Protein AF-A0A6L3WEA9-F1 (afdb_monomer)

Mean predicted aligned error: 10.36 Å

Radius of gyration: 21.82 Å; Cα contacts (8 Å, |Δi|>4): 171; chains: 1; bounding box: 30×74×46 Å

Nearest PDB structures (foldseek):
  3q63-assembly2_D  TM=7.725E-01  e=4.321E-03  Mesorhizobium japonicum MAFF 303099
  2leq-assembly1_A  TM=6.780E-01  e=4.188E-01  Cytophaga hutchinsonii ATCC 33406
  6on5-assembly1_A  TM=3.896E-01  e=8.191E-01  Homo sapiens
  6wp1-assembly2_D  TM=3.833E-01  e=8.191E-01  Homo sapiens
  5yqj-assembly3_C  TM=3.855E-01  e=1.045E+00  Saccharomyces cerevisiae S288C

Foldseek 3Di:
DDDDDDDDDDPDDPPDDDDDPDPPPDDADAQDWDFDQDPVQGTKIKHWHDDDPPFKTKMWIQSLDHPDYDDFQRTWMKMWGWDDDPPDIDIDIDIDCLVSHPDDPVSSVVVVVD

Organism: NCBI:txid1803903

Secondary structure 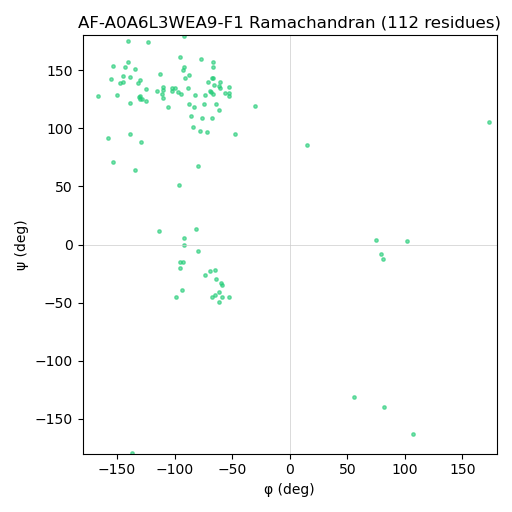(DSSP, 8-state):
----------------S--PPP---PPP-TT-EEEEEETTTEEEEEEEEEEETTTEEEEEE-TTSTTPPP-TTS-EEEEEEEEEETTEEEEEEEEE-GGG-SS-HHHHHHHHH-

Structure (mmCIF, N/CA/C/O backbone):
data_AF-A0A6L3WEA9-F1
#
_entry.id   AF-A0A6L3WEA9-F1
#
loop_
_atom_site.group_PDB
_atom_site.id
_atom_site.type_symbol
_atom_site.label_atom_id
_atom_site.label_alt_id
_atom_site.label_comp_id
_atom_site.label_asym_id
_atom_site.label_entity_id
_atom_site.label_seq_id
_atom_site.pdbx_PDB_ins_code
_atom_site.Cartn_x
_atom_site.Cartn_y
_atom_site.Cartn_z
_atom_site.occupancy
_atom_site.B_iso_or_equiv
_atom_site.auth_seq_id
_atom_site.auth_comp_id
_atom_site.auth_asym_id
_atom_site.auth_atom_id
_atom_site.pdbx_PDB_model_num
ATOM 1 N N . MET A 1 1 ? 15.779 61.333 18.497 1.00 42.50 1 MET A N 1
ATOM 2 C CA . MET A 1 1 ? 14.520 61.265 17.726 1.00 42.50 1 MET A CA 1
ATOM 3 C C . MET A 1 1 ? 14.366 59.845 17.194 1.00 42.50 1 MET A C 1
ATOM 5 O O . MET A 1 1 ? 15.102 59.452 16.306 1.00 42.50 1 MET A O 1
ATOM 9 N N . SER A 1 2 ? 13.502 59.052 17.822 1.00 41.09 2 SER A N 1
ATOM 10 C CA . SER A 1 2 ? 12.885 57.846 17.233 1.00 41.09 2 SER A CA 1
ATOM 11 C C . SER A 1 2 ? 11.545 58.265 16.588 1.00 41.09 2 SER A C 1
ATOM 13 O O . SER A 1 2 ? 11.119 59.391 16.856 1.00 41.09 2 SER A O 1
ATOM 15 N N . PRO A 1 3 ? 10.757 57.376 15.953 1.00 54.09 3 PRO A N 1
ATOM 16 C CA . PRO A 1 3 ? 11.069 56.311 14.983 1.00 54.09 3 PRO A CA 1
ATOM 17 C C . PRO A 1 3 ? 10.037 56.297 13.815 1.00 54.09 3 PRO A C 1
ATOM 19 O O . PRO A 1 3 ? 9.075 57.060 13.821 1.00 54.09 3 PRO A O 1
ATOM 22 N N . SER A 1 4 ? 10.155 55.381 12.845 1.00 42.50 4 SER A N 1
ATOM 23 C CA . SER A 1 4 ? 8.954 54.842 12.182 1.00 42.50 4 SER A CA 1
ATOM 24 C C . SER A 1 4 ? 9.154 53.406 11.702 1.00 42.50 4 SER A C 1
ATOM 26 O O . SER A 1 4 ? 10.133 53.064 11.043 1.00 42.50 4 SER A O 1
ATOM 28 N N . THR A 1 5 ? 8.189 52.595 12.110 1.00 43.91 5 THR A N 1
ATOM 29 C CA . THR A 1 5 ? 8.079 51.139 12.110 1.00 43.91 5 THR A CA 1
ATOM 30 C C . THR A 1 5 ? 7.418 50.634 10.826 1.00 43.91 5 THR A C 1
ATOM 32 O O . THR A 1 5 ? 6.529 51.296 10.288 1.00 43.91 5 THR A O 1
ATOM 35 N N . ARG A 1 6 ? 7.733 49.401 10.409 1.00 42.16 6 ARG A N 1
ATOM 36 C CA . ARG A 1 6 ? 6.710 48.462 9.914 1.00 42.16 6 ARG A CA 1
ATOM 37 C C . ARG A 1 6 ? 7.198 47.013 10.020 1.00 42.16 6 ARG A C 1
ATOM 39 O O . ARG A 1 6 ? 7.824 46.484 9.109 1.00 42.16 6 ARG A O 1
ATOM 46 N N . ASP A 1 7 ? 6.874 46.408 11.160 1.00 37.34 7 ASP A N 1
ATOM 47 C CA . ASP A 1 7 ? 6.784 44.963 11.354 1.00 37.34 7 ASP A CA 1
ATOM 48 C C . ASP A 1 7 ? 5.520 44.439 10.658 1.00 37.34 7 ASP A C 1
ATOM 50 O O . ASP A 1 7 ? 4.419 44.959 10.862 1.00 37.34 7 ASP A O 1
ATOM 54 N N . GLY A 1 8 ? 5.684 43.412 9.826 1.00 35.00 8 GLY A N 1
ATOM 55 C CA . GLY A 1 8 ? 4.599 42.562 9.337 1.00 35.00 8 GLY A CA 1
ATOM 56 C C . GLY A 1 8 ? 4.441 41.335 10.246 1.00 35.00 8 GLY A C 1
ATOM 57 O O . GLY A 1 8 ? 5.422 40.888 10.838 1.00 35.00 8 GLY A O 1
ATOM 58 N N . PRO A 1 9 ? 3.229 40.771 10.389 1.00 37.91 9 PRO A N 1
ATOM 59 C CA . PRO A 1 9 ? 2.925 39.842 11.469 1.00 37.91 9 PRO A CA 1
ATOM 60 C C . PRO A 1 9 ? 3.516 38.450 11.212 1.00 37.91 9 PRO A C 1
ATOM 62 O O . PRO A 1 9 ? 3.003 37.673 10.405 1.00 37.91 9 PRO A O 1
ATOM 65 N N . THR A 1 10 ? 4.547 38.089 11.972 1.00 39.72 10 THR A N 1
ATOM 66 C CA . THR A 1 10 ? 4.856 36.693 12.281 1.00 39.72 10 THR A CA 1
ATOM 67 C C . THR A 1 10 ? 3.733 36.159 13.172 1.00 39.72 10 THR A C 1
ATOM 69 O O . THR A 1 10 ? 3.567 36.568 14.319 1.00 39.72 10 THR A O 1
ATOM 72 N N . LYS A 1 11 ? 2.888 35.269 12.633 1.00 40.00 11 LYS A N 1
ATOM 73 C CA . LYS A 1 11 ? 1.889 34.570 13.452 1.00 40.00 11 LYS A CA 1
ATOM 74 C C . LYS A 1 11 ? 2.623 33.743 14.506 1.00 40.00 11 LYS A C 1
ATOM 76 O O . LYS A 1 11 ? 3.384 32.835 14.177 1.00 40.00 11 LYS A O 1
ATOM 81 N N . GLY A 1 12 ? 2.402 34.129 15.758 1.00 32.16 12 GLY A N 1
ATOM 82 C CA . GLY A 1 12 ? 3.124 33.656 16.924 1.00 32.16 12 GLY A CA 1
ATOM 83 C C . GLY A 1 12 ? 2.891 32.183 17.237 1.00 32.16 12 GLY A C 1
ATOM 84 O O . GLY A 1 12 ? 1.787 31.654 17.117 1.00 32.16 12 GLY A O 1
ATOM 85 N N . CYS A 1 13 ? 3.960 31.542 17.702 1.00 36.81 13 CYS A N 1
ATOM 86 C CA . CYS A 1 13 ? 3.856 30.454 18.658 1.00 36.81 13 CYS A CA 1
ATOM 87 C C . CYS A 1 13 ? 3.773 31.088 20.050 1.00 36.81 13 CYS A C 1
ATOM 89 O O . CYS A 1 13 ? 4.794 31.502 20.592 1.00 36.81 13 CYS A O 1
ATOM 91 N N . ASP A 1 14 ? 2.574 31.169 20.627 1.00 38.38 14 ASP A N 1
ATOM 92 C CA . ASP A 1 14 ? 2.430 31.480 22.050 1.00 38.38 14 ASP A CA 1
ATOM 93 C C . ASP A 1 14 ? 2.886 30.268 22.871 1.00 38.38 14 ASP A C 1
ATOM 95 O O . ASP A 1 14 ? 2.163 29.290 23.084 1.00 38.38 14 ASP A O 1
ATOM 99 N N . ALA A 1 15 ? 4.139 30.324 23.312 1.00 44.25 15 ALA A N 1
ATOM 100 C CA . ALA A 1 15 ? 4.777 29.338 24.169 1.00 44.25 15 ALA A CA 1
ATOM 101 C C . ALA A 1 15 ? 4.361 29.546 25.636 1.00 44.25 15 ALA A C 1
ATOM 103 O O . ALA A 1 15 ? 5.170 29.932 26.473 1.00 44.25 15 ALA A O 1
ATOM 104 N N . ALA A 1 16 ? 3.090 29.311 25.972 1.00 48.22 16 ALA A N 1
ATOM 105 C CA . ALA A 1 16 ? 2.639 29.381 27.364 1.0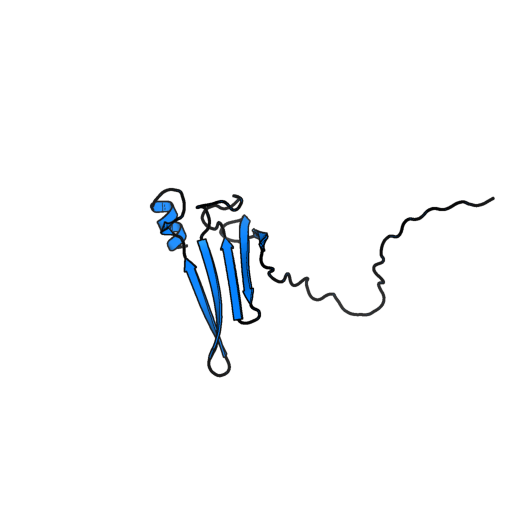0 48.22 16 ALA A CA 1
ATOM 106 C C . ALA A 1 16 ? 1.413 28.497 27.645 1.00 48.22 16 ALA A C 1
ATOM 108 O O . ALA A 1 16 ? 0.311 29.000 27.873 1.00 48.22 16 ALA A O 1
ATOM 109 N N . ARG A 1 17 ? 1.619 27.169 27.638 1.00 44.16 17 ARG A N 1
ATOM 110 C CA . ARG A 1 17 ? 1.013 26.172 28.554 1.00 44.16 17 ARG A CA 1
ATOM 111 C C . ARG A 1 17 ? 1.360 24.742 28.114 1.00 44.16 17 ARG A C 1
ATOM 113 O O . ARG A 1 17 ? 0.845 24.228 27.130 1.00 44.16 17 ARG A O 1
ATOM 120 N N . SER A 1 18 ? 2.271 24.133 28.870 1.00 52.12 18 SER A N 1
ATOM 121 C CA . SER A 1 18 ? 2.349 22.703 29.212 1.00 52.12 18 SER A CA 1
ATOM 122 C C . SER A 1 18 ? 1.500 21.720 28.385 1.00 52.12 18 SER A C 1
ATOM 124 O O . SER A 1 18 ? 0.431 21.277 28.805 1.00 52.12 18 SER A O 1
ATOM 126 N N . ARG A 1 19 ? 2.060 21.289 27.253 1.00 52.59 19 ARG A N 1
ATOM 127 C CA . ARG A 1 19 ? 1.989 19.918 26.723 1.00 52.59 19 ARG A CA 1
ATOM 128 C C . ARG A 1 19 ? 3.035 19.798 25.618 1.00 52.59 19 ARG A C 1
ATOM 130 O O . ARG A 1 19 ? 3.069 20.616 24.707 1.00 52.59 19 ARG A O 1
ATOM 137 N N . 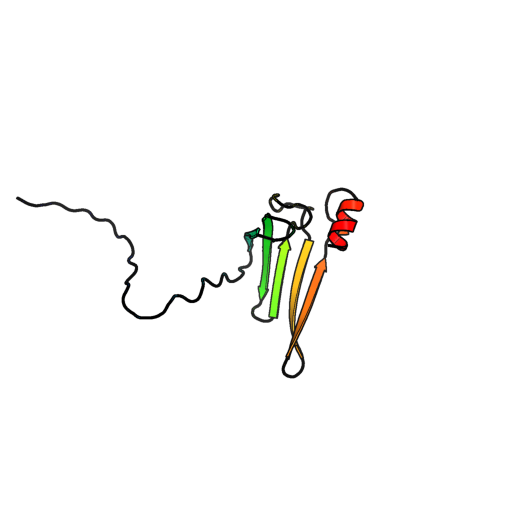CYS A 1 20 ? 3.894 18.786 25.701 1.00 38.41 20 CYS A N 1
ATOM 138 C CA . CYS A 1 20 ? 4.661 18.349 24.537 1.00 38.41 20 CYS A CA 1
ATOM 139 C C . CYS A 1 20 ? 3.647 18.089 23.404 1.00 38.41 20 CYS A C 1
ATOM 141 O O . CYS A 1 20 ? 2.657 17.395 23.674 1.00 38.41 20 CYS A O 1
ATOM 143 N N . PRO A 1 21 ? 3.799 18.653 22.189 1.00 56.06 21 PRO A N 1
ATOM 144 C CA . PRO A 1 21 ? 2.906 18.296 21.097 1.00 56.06 21 PRO A CA 1
ATOM 145 C C . PRO A 1 21 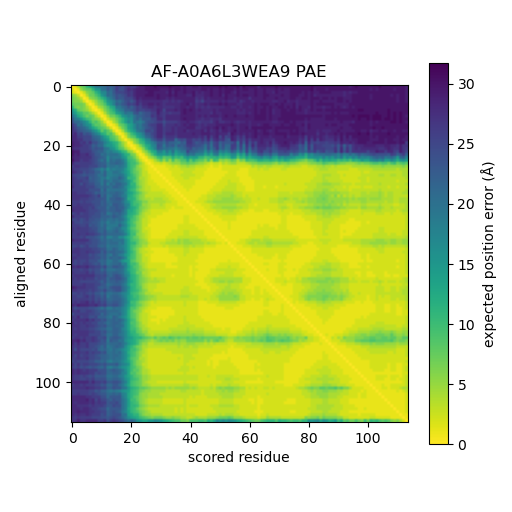? 2.984 16.772 20.930 1.00 56.06 21 PRO A C 1
ATOM 147 O O . PRO A 1 21 ? 4.094 16.229 20.912 1.00 56.06 21 PRO A O 1
ATOM 150 N N . PRO A 1 22 ? 1.847 16.049 20.863 1.00 56.19 22 PRO A N 1
ATOM 151 C CA . PRO A 1 22 ? 1.897 14.633 20.536 1.00 56.19 22 PRO A CA 1
ATOM 152 C C . PRO A 1 22 ? 2.699 14.526 19.243 1.00 56.19 22 PRO A C 1
ATOM 154 O O . PRO A 1 22 ? 2.445 15.311 18.325 1.00 56.19 22 PRO A O 1
ATOM 157 N N . ARG A 1 23 ? 3.704 13.631 19.211 1.00 56.00 23 ARG A N 1
ATOM 158 C CA . ARG A 1 23 ? 4.526 13.333 18.021 1.00 56.00 23 ARG A CA 1
ATOM 159 C C . ARG A 1 23 ? 3.658 13.549 16.792 1.00 56.00 23 ARG A C 1
ATOM 161 O O . ARG A 1 23 ? 2.609 12.909 16.760 1.00 56.00 23 ARG A O 1
ATOM 168 N N . CYS A 1 24 ? 4.022 14.467 15.886 1.00 52.41 24 CYS A N 1
ATOM 169 C CA . CYS A 1 24 ? 3.185 14.847 14.744 1.00 52.41 24 CYS A CA 1
ATOM 170 C C . CYS A 1 24 ? 2.669 13.586 14.048 1.00 52.41 24 CYS A C 1
ATOM 172 O O . CYS A 1 24 ? 3.364 12.970 13.242 1.00 52.41 24 CYS A O 1
ATOM 174 N N . ARG A 1 25 ? 1.460 13.163 14.421 1.00 65.56 25 ARG A N 1
ATOM 175 C CA . ARG A 1 25 ? 0.837 11.958 13.907 1.00 65.56 25 ARG A CA 1
ATOM 176 C C . ARG A 1 25 ? 0.336 12.365 12.543 1.00 65.56 25 ARG A C 1
ATOM 178 O O . ARG A 1 25 ? -0.706 13.009 12.444 1.00 65.56 25 ARG A O 1
ATOM 185 N N . ARG A 1 26 ? 1.107 12.062 11.500 1.00 75.69 26 ARG A N 1
ATOM 186 C CA . ARG A 1 26 ? 0.627 12.260 10.136 1.00 75.69 26 ARG A CA 1
ATOM 187 C C . ARG A 1 26 ? -0.567 11.322 9.943 1.00 75.69 26 ARG A C 1
ATOM 189 O O . ARG A 1 26 ? -0.467 10.120 10.176 1.00 75.69 26 ARG A O 1
ATOM 196 N N . VAL A 1 27 ? -1.714 11.907 9.622 1.00 87.94 27 VAL A N 1
ATOM 197 C CA . VAL A 1 27 ? -2.956 11.191 9.314 1.00 87.94 27 VAL A CA 1
ATOM 198 C C . VAL A 1 27 ? -3.038 11.098 7.800 1.00 87.94 27 VAL A C 1
ATOM 200 O O . VAL A 1 27 ? -2.842 12.113 7.138 1.00 87.94 27 VAL A O 1
ATOM 203 N N . ALA A 1 28 ? -3.316 9.908 7.269 1.00 93.19 28 ALA A N 1
ATOM 204 C CA . ALA A 1 28 ? -3.513 9.720 5.837 1.00 93.19 28 ALA A CA 1
ATOM 205 C C . ALA A 1 28 ? -4.693 10.571 5.341 1.00 93.19 28 ALA A C 1
ATOM 207 O O . ALA A 1 28 ? -5.753 10.590 5.973 1.00 93.19 28 ALA A O 1
ATOM 208 N N . ARG A 1 29 ? -4.514 11.256 4.210 1.00 95.94 29 ARG A N 1
ATOM 209 C CA . ARG A 1 29 ? -5.558 12.035 3.538 1.00 95.94 29 ARG A CA 1
ATOM 210 C C . ARG A 1 29 ? -5.692 11.562 2.103 1.00 95.94 29 ARG A C 1
ATOM 212 O O . ARG A 1 29 ? -4.683 11.396 1.431 1.00 95.94 29 ARG A O 1
ATOM 219 N N . GLU A 1 30 ? -6.919 11.350 1.641 1.00 98.25 30 GLU A N 1
ATOM 220 C CA . GLU A 1 30 ? -7.179 10.965 0.249 1.00 98.25 30 GLU A CA 1
ATOM 221 C C . GLU A 1 30 ? -6.511 11.947 -0.727 1.00 98.25 30 GLU A C 1
ATOM 223 O O . GLU A 1 30 ? -6.550 13.161 -0.522 1.00 98.25 30 GLU A O 1
ATOM 228 N N . GLY A 1 31 ? -5.860 11.413 -1.761 1.00 97.75 31 GLY A N 1
ATOM 229 C CA . GLY A 1 31 ? -5.111 12.174 -2.762 1.00 97.75 31 GLY A CA 1
ATOM 230 C C . GLY A 1 31 ? -3.697 12.591 -2.341 1.00 97.75 31 GLY A C 1
ATOM 231 O O . GLY A 1 31 ? -2.906 12.990 -3.196 1.00 97.75 31 GLY A O 1
ATOM 232 N N . GLU A 1 32 ? -3.334 12.482 -1.061 1.00 97.44 32 GLU A N 1
ATOM 233 C CA . GLU A 1 32 ? -1.998 12.848 -0.588 1.00 97.44 32 GLU A CA 1
ATOM 234 C C . GLU A 1 32 ? -0.941 11.879 -1.125 1.00 97.44 32 GLU A C 1
ATOM 236 O O . GLU A 1 32 ? -1.087 10.659 -1.013 1.00 97.44 32 GLU A O 1
ATOM 241 N N . SER A 1 33 ? 0.137 12.435 -1.681 1.00 96.88 33 SER A N 1
ATOM 242 C CA . SER A 1 33 ? 1.306 11.683 -2.144 1.00 96.88 33 SER A CA 1
ATOM 243 C C . SER A 1 33 ? 2.531 12.003 -1.287 1.00 96.88 33 SER A C 1
ATOM 245 O O . SER A 1 33 ? 2.673 13.124 -0.792 1.00 96.88 33 SER A O 1
ATOM 247 N N . MET A 1 34 ? 3.405 11.019 -1.087 1.00 95.38 34 MET A N 1
ATOM 248 C CA . MET A 1 34 ? 4.643 11.167 -0.322 1.00 95.38 34 MET A CA 1
ATOM 249 C C . MET A 1 34 ? 5.710 10.166 -0.767 1.00 95.38 34 MET A C 1
ATOM 251 O O . MET A 1 34 ? 5.383 9.056 -1.183 1.00 95.38 34 MET A O 1
ATOM 255 N N . MET A 1 35 ? 6.980 10.522 -0.567 1.00 95.88 35 MET A N 1
ATOM 256 C CA . MET A 1 35 ? 8.080 9.557 -0.568 1.00 95.88 35 MET A CA 1
ATOM 257 C C . MET A 1 35 ? 8.218 8.953 0.828 1.00 95.88 35 MET A C 1
ATOM 259 O O . MET A 1 35 ? 8.581 9.635 1.792 1.00 95.88 35 MET A O 1
ATOM 263 N N . ALA A 1 36 ? 7.878 7.673 0.953 1.00 94.31 36 ALA A N 1
ATOM 264 C CA . ALA A 1 36 ? 7.996 6.921 2.190 1.00 94.31 36 ALA A CA 1
ATOM 265 C C . ALA A 1 36 ? 9.387 6.286 2.291 1.00 94.31 36 ALA A C 1
ATOM 267 O O . ALA A 1 36 ? 9.869 5.674 1.342 1.00 94.31 36 ALA A O 1
ATOM 268 N N . LYS A 1 37 ? 10.022 6.385 3.462 1.00 94.75 37 LYS A N 1
ATOM 269 C CA . LYS A 1 37 ? 11.274 5.671 3.740 1.00 94.75 37 LYS A CA 1
ATOM 270 C C . LYS A 1 37 ? 10.961 4.244 4.176 1.00 94.75 37 LYS A C 1
ATOM 272 O O . LYS A 1 37 ? 10.327 4.042 5.211 1.00 94.75 37 LYS A O 1
ATOM 277 N N . ASN A 1 38 ? 11.429 3.272 3.409 1.00 93.56 38 ASN A N 1
ATOM 278 C CA . ASN A 1 38 ? 11.352 1.849 3.695 1.00 93.56 38 ASN A CA 1
ATOM 279 C C . ASN A 1 38 ? 12.767 1.311 4.009 1.00 93.56 38 ASN A C 1
ATOM 281 O O . ASN A 1 38 ? 13.705 1.609 3.273 1.00 93.56 38 ASN A O 1
ATOM 285 N N . PRO A 1 39 ? 12.954 0.526 5.085 1.00 93.56 39 PRO A N 1
ATOM 286 C CA . PRO A 1 39 ? 14.278 0.051 5.497 1.00 93.56 39 PRO A CA 1
ATOM 287 C C . PRO A 1 39 ? 14.911 -0.969 4.540 1.00 93.56 39 PRO A C 1
ATOM 289 O O . PRO A 1 39 ? 16.126 -1.127 4.559 1.00 93.56 39 PRO A O 1
ATOM 292 N N . ILE A 1 40 ? 14.103 -1.666 3.738 1.00 91.88 40 ILE A N 1
ATOM 293 C CA . ILE A 1 40 ? 14.558 -2.691 2.790 1.00 91.88 40 ILE A CA 1
ATOM 294 C C . ILE A 1 40 ? 14.652 -2.093 1.385 1.00 91.88 40 ILE A C 1
ATOM 296 O O . ILE A 1 40 ? 15.641 -2.295 0.690 1.00 91.88 40 ILE A O 1
ATOM 300 N N . LEU A 1 41 ? 13.630 -1.337 0.983 1.00 91.56 41 LEU A N 1
ATOM 301 C CA . LEU A 1 41 ? 13.488 -0.840 -0.387 1.00 91.56 41 LEU A CA 1
ATOM 302 C C . LEU A 1 41 ? 14.094 0.556 -0.600 1.00 91.56 41 LEU A C 1
ATOM 304 O O . LEU A 1 41 ? 14.278 0.964 -1.737 1.00 91.56 41 LEU A O 1
ATOM 308 N N . GLY A 1 42 ? 14.406 1.311 0.456 1.00 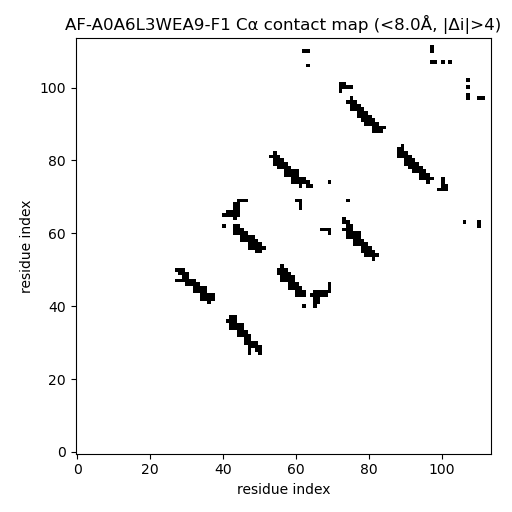94.81 42 GLY A N 1
ATOM 309 C CA . GLY A 1 42 ? 14.792 2.718 0.331 1.00 94.81 42 GLY A CA 1
ATOM 310 C C . GLY A 1 42 ? 13.573 3.636 0.203 1.00 94.81 42 GLY A C 1
ATOM 311 O O . GLY A 1 42 ? 12.585 3.463 0.914 1.00 94.81 42 GLY A O 1
ATOM 312 N N . GLU A 1 43 ? 13.635 4.659 -0.648 1.00 96.38 43 GLU A N 1
ATOM 313 C CA . GLU A 1 43 ? 12.512 5.587 -0.836 1.00 96.38 43 GLU A CA 1
ATOM 314 C C . GLU A 1 43 ? 11.478 5.018 -1.812 1.00 96.38 43 GLU A C 1
ATOM 316 O O . GLU A 1 43 ? 11.814 4.604 -2.917 1.00 96.38 43 GLU A O 1
ATOM 321 N N . VAL A 1 44 ? 10.207 5.003 -1.411 1.00 97.19 44 VAL A N 1
ATOM 322 C CA . VAL A 1 44 ? 9.105 4.446 -2.203 1.00 97.19 44 VAL A CA 1
ATOM 323 C C . VAL A 1 44 ? 7.996 5.483 -2.313 1.00 97.19 44 VAL A C 1
ATOM 325 O O . VAL A 1 44 ? 7.500 5.973 -1.294 1.00 97.19 44 VAL A O 1
ATOM 328 N N . ALA A 1 45 ? 7.585 5.809 -3.537 1.00 98.12 45 ALA A N 1
ATOM 329 C CA . ALA A 1 45 ? 6.465 6.711 -3.761 1.00 98.12 45 ALA A CA 1
ATOM 330 C C . ALA A 1 45 ? 5.144 6.050 -3.344 1.00 98.12 45 ALA A C 1
ATOM 332 O O . ALA A 1 45 ? 4.861 4.904 -3.704 1.00 98.12 45 ALA A O 1
ATOM 333 N N . VAL A 1 46 ? 4.331 6.780 -2.579 1.00 98.06 46 VAL A N 1
ATOM 334 C CA . VAL A 1 46 ? 3.031 6.344 -2.056 1.00 98.06 46 VAL A CA 1
ATOM 335 C C . VAL A 1 46 ? 1.990 7.422 -2.322 1.00 98.06 46 VAL A C 1
ATOM 337 O O . VAL A 1 46 ? 2.255 8.601 -2.102 1.00 98.06 46 VAL A O 1
ATOM 340 N N . ARG A 1 47 ? 0.780 7.021 -2.722 1.00 98.44 47 ARG A N 1
ATOM 341 C CA . ARG A 1 47 ? -0.390 7.900 -2.818 1.00 98.44 47 ARG A CA 1
ATOM 342 C C . ARG A 1 47 ? -1.579 7.269 -2.128 1.00 98.44 47 ARG A C 1
ATOM 344 O O . ARG A 1 47 ? -1.953 6.138 -2.429 1.00 98.44 47 ARG A O 1
ATOM 351 N N . VAL A 1 48 ? -2.195 8.014 -1.224 1.00 98.50 48 VAL A N 1
ATOM 352 C CA . VAL A 1 48 ? -3.410 7.592 -0.533 1.00 98.50 48 VAL A CA 1
ATOM 353 C C . VAL A 1 48 ? -4.588 7.689 -1.499 1.00 98.50 48 VAL A C 1
ATOM 355 O O . VAL A 1 48 ? -4.901 8.759 -2.010 1.00 98.50 48 VAL A O 1
ATOM 358 N N . GLU A 1 49 ? -5.262 6.571 -1.735 1.00 98.50 49 GLU A N 1
ATOM 359 C CA . GLU A 1 49 ? -6.393 6.488 -2.663 1.00 98.50 49 GLU A CA 1
ATOM 360 C C . GLU A 1 49 ? -7.730 6.689 -1.941 1.00 98.50 49 GLU A C 1
ATOM 362 O O . GLU A 1 49 ? -8.628 7.337 -2.467 1.00 98.50 49 GLU A O 1
ATOM 367 N N . LYS A 1 50 ? -7.877 6.140 -0.729 1.00 98.56 50 LYS A N 1
ATOM 368 C CA . LYS A 1 50 ? -9.132 6.185 0.035 1.00 98.56 50 LYS A CA 1
ATOM 369 C C . LYS A 1 50 ? -8.862 6.061 1.533 1.00 98.56 50 LYS A C 1
ATOM 371 O O . LYS A 1 50 ? -7.993 5.285 1.933 1.00 98.56 50 LYS A O 1
ATOM 376 N N . VAL A 1 51 ? -9.619 6.781 2.358 1.00 98.38 51 VAL A N 1
ATOM 377 C CA . VAL A 1 51 ? -9.550 6.735 3.823 1.00 98.38 51 VAL A CA 1
ATOM 378 C C . VAL A 1 51 ? -10.966 6.777 4.399 1.00 98.38 51 VAL A C 1
ATOM 380 O O . VAL A 1 51 ? -11.693 7.744 4.206 1.00 98.38 51 VAL A O 1
ATOM 383 N N . GLU A 1 52 ? -11.339 5.757 5.170 1.00 98.25 52 GLU A N 1
ATOM 384 C CA . GLU A 1 52 ? -12.600 5.714 5.923 1.00 98.25 52 GLU A CA 1
ATOM 385 C C . GLU A 1 52 ? -12.273 5.338 7.374 1.00 98.25 52 GLU A C 1
ATOM 387 O O . GLU A 1 52 ? -12.192 4.157 7.723 1.00 98.25 52 GLU A O 1
ATOM 392 N N . PRO A 1 53 ? -11.976 6.322 8.241 1.00 95.69 53 PRO A N 1
ATOM 393 C CA . PRO A 1 53 ? -11.587 6.030 9.611 1.00 95.69 53 PRO A CA 1
ATOM 394 C C . PRO A 1 53 ? -12.750 5.435 10.429 1.00 95.69 53 PRO A C 1
ATOM 396 O O . PRO A 1 53 ? -13.877 5.909 10.303 1.00 95.69 53 PRO A O 1
ATOM 399 N N . PRO A 1 54 ? -12.486 4.473 11.337 1.00 94.44 54 PRO A N 1
ATOM 400 C CA . PRO A 1 54 ? -11.198 3.824 11.589 1.00 94.44 54 PRO A CA 1
ATOM 401 C C . PRO A 1 54 ? -10.989 2.542 10.759 1.00 94.44 54 PRO A C 1
ATOM 403 O O . PRO A 1 54 ? -10.027 1.824 11.004 1.00 94.44 54 PRO A O 1
ATOM 406 N N . THR A 1 55 ? -11.898 2.204 9.845 1.00 97.88 55 THR A N 1
ATOM 407 C CA . THR A 1 55 ? -12.059 0.844 9.312 1.00 97.88 55 THR A CA 1
ATOM 408 C C . THR A 1 55 ? -11.324 0.572 8.010 1.00 97.88 55 THR A C 1
ATOM 410 O O . THR A 1 55 ? -11.097 -0.596 7.701 1.00 97.88 55 THR A O 1
ATOM 413 N N . TYR A 1 56 ? -10.947 1.592 7.241 1.00 98.50 56 TYR A N 1
ATOM 414 C CA . TYR A 1 56 ? -10.390 1.377 5.910 1.00 98.50 56 TYR A CA 1
ATOM 415 C C . TYR A 1 56 ? -9.353 2.425 5.508 1.00 98.50 56 TYR A C 1
ATOM 417 O O . TYR A 1 56 ? -9.523 3.627 5.716 1.00 98.50 56 TYR A O 1
ATOM 425 N N . VAL A 1 57 ? -8.282 1.957 4.870 1.00 98.56 57 VAL A N 1
ATOM 426 C CA . VAL A 1 57 ? -7.354 2.799 4.113 1.00 98.56 57 VAL A CA 1
ATOM 427 C C . VAL A 1 57 ? -6.847 2.024 2.905 1.00 98.56 57 VAL A C 1
ATOM 429 O O . VAL A 1 57 ? -6.551 0.832 2.999 1.00 98.56 57 VAL A O 1
ATOM 432 N N . ALA A 1 58 ? -6.738 2.704 1.769 1.00 98.75 58 ALA A N 1
ATOM 433 C CA . ALA A 1 58 ? -6.104 2.171 0.577 1.00 98.75 58 ALA A CA 1
ATOM 434 C C . ALA A 1 58 ? -5.079 3.154 0.021 1.00 98.75 58 ALA A C 1
ATOM 436 O O . ALA A 1 58 ? -5.312 4.365 0.018 1.00 98.75 58 ALA A O 1
ATOM 437 N N . TYR A 1 59 ? -3.961 2.633 -0.473 1.00 98.50 59 TYR A N 1
ATOM 438 C CA . TYR A 1 59 ? -2.930 3.429 -1.126 1.00 98.50 59 TYR A CA 1
ATOM 439 C C . TYR A 1 59 ? -2.306 2.673 -2.292 1.00 98.50 59 TYR A C 1
ATOM 441 O O . TYR A 1 59 ? -2.257 1.441 -2.310 1.00 98.50 59 TYR A O 1
ATOM 449 N N . ARG A 1 60 ? -1.807 3.437 -3.260 1.00 98.56 60 ARG A N 1
ATOM 450 C CA . ARG A 1 60 ? -0.869 2.950 -4.265 1.00 98.56 60 ARG A CA 1
ATOM 451 C C . ARG A 1 60 ? 0.552 3.154 -3.788 1.00 98.56 60 ARG A C 1
ATOM 453 O O . ARG A 1 60 ? 0.836 4.170 -3.157 1.00 98.56 60 ARG A O 1
ATOM 460 N N . TRP A 1 61 ? 1.428 2.213 -4.106 1.00 98.12 61 TRP A N 1
ATOM 461 C CA . TRP A 1 61 ? 2.852 2.323 -3.810 1.00 98.12 61 TRP A CA 1
ATOM 462 C C . TRP A 1 61 ? 3.709 1.678 -4.897 1.00 98.12 61 TRP A C 1
ATOM 464 O O . TRP A 1 61 ? 3.306 0.681 -5.494 1.00 98.12 61 TRP A O 1
ATOM 474 N N . ALA A 1 62 ? 4.871 2.266 -5.170 1.00 97.94 62 ALA A N 1
ATOM 475 C CA . ALA A 1 62 ? 5.805 1.806 -6.196 1.00 97.94 62 ALA A CA 1
ATOM 476 C C . ALA A 1 62 ? 6.914 0.911 -5.612 1.00 97.94 62 ALA A C 1
ATOM 478 O O . ALA A 1 62 ? 8.097 1.164 -5.813 1.00 97.94 62 ALA A O 1
ATOM 479 N N . SER A 1 63 ? 6.551 -0.122 -4.843 1.00 96.25 63 SER A N 1
ATOM 480 C CA . SER A 1 63 ? 7.524 -0.971 -4.125 1.00 96.25 63 SER A CA 1
ATOM 481 C C . SER A 1 63 ? 8.524 -1.679 -5.048 1.00 96.25 63 SER A C 1
ATOM 483 O O . SER A 1 63 ? 9.684 -1.838 -4.680 1.00 96.25 63 SER A O 1
ATOM 485 N N . ALA A 1 64 ? 8.096 -2.042 -6.261 1.00 96.69 64 ALA A N 1
ATOM 486 C CA . ALA A 1 64 ? 8.943 -2.651 -7.288 1.00 96.69 64 ALA A CA 1
ATOM 487 C C . ALA A 1 64 ? 9.822 -1.643 -8.060 1.00 96.69 64 ALA A C 1
ATOM 489 O O . ALA A 1 64 ? 10.641 -2.054 -8.877 1.00 96.69 64 ALA A O 1
ATOM 490 N N . PHE A 1 65 ? 9.657 -0.337 -7.813 1.00 97.00 65 PHE A N 1
ATOM 491 C CA . PHE A 1 65 ? 10.391 0.744 -8.480 1.00 97.00 65 PHE A CA 1
ATOM 492 C C . PHE A 1 65 ? 10.896 1.780 -7.459 1.00 97.00 65 PHE A C 1
ATOM 494 O O . PHE A 1 65 ? 10.443 2.929 -7.467 1.00 97.00 65 PHE A O 1
ATOM 501 N N . PRO A 1 66 ? 11.800 1.404 -6.533 1.00 95.19 66 PRO A N 1
ATOM 502 C CA . PRO A 1 66 ? 12.282 2.339 -5.525 1.00 95.19 66 PRO A CA 1
ATOM 503 C C . PRO A 1 66 ? 12.982 3.556 -6.140 1.00 95.19 66 PRO A C 1
ATOM 505 O O . PRO A 1 66 ? 13.738 3.438 -7.101 1.00 95.19 66 PRO A O 1
ATOM 508 N N . GLY A 1 67 ? 12.735 4.732 -5.566 1.00 95.44 67 GLY A N 1
ATOM 509 C CA . GLY A 1 67 ? 13.246 6.017 -6.048 1.00 95.44 67 GLY A CA 1
ATOM 510 C C . GLY A 1 67 ? 12.492 6.612 -7.244 1.00 95.44 67 GLY A C 1
ATOM 511 O O . GLY A 1 67 ? 12.742 7.767 -7.581 1.00 95.44 67 GLY A O 1
ATOM 512 N N . GLU A 1 68 ? 11.561 5.882 -7.867 1.00 96.94 68 GLU A N 1
ATOM 513 C CA . GLU A 1 68 ? 10.697 6.428 -8.919 1.00 96.94 68 GLU A CA 1
ATOM 514 C C . GLU A 1 68 ? 9.429 7.080 -8.344 1.00 96.94 68 GLU A C 1
ATOM 516 O O . GLU A 1 68 ? 8.837 6.604 -7.373 1.00 96.94 68 GLU A O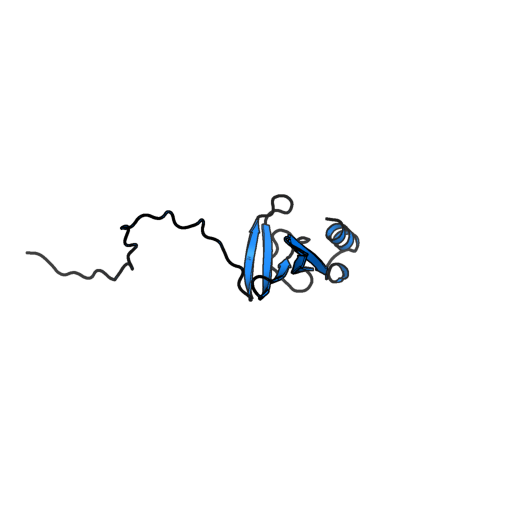 1
ATOM 521 N N . GLU A 1 69 ? 8.968 8.144 -9.004 1.00 96.69 69 GLU A N 1
ATOM 522 C CA . GLU A 1 69 ? 7.648 8.739 -8.773 1.00 96.69 69 GLU A CA 1
ATOM 523 C C . GLU A 1 69 ? 6.515 7.793 -9.200 1.00 96.69 69 GLU A C 1
ATOM 525 O O . GLU A 1 69 ? 6.679 6.922 -10.062 1.00 96.69 69 GLU A O 1
ATOM 530 N N . LEU A 1 70 ? 5.318 7.987 -8.641 1.00 96.56 70 LEU A N 1
ATOM 531 C CA . LEU A 1 70 ? 4.145 7.226 -9.069 1.00 96.56 70 LEU A CA 1
ATOM 532 C C . LEU A 1 70 ? 3.745 7.577 -10.503 1.00 96.56 70 LEU A C 1
ATOM 534 O O . LEU A 1 70 ? 3.494 8.733 -10.842 1.00 96.56 70 LEU A O 1
ATOM 538 N N . ARG A 1 71 ? 3.575 6.542 -11.321 1.00 95.06 71 ARG A N 1
ATOM 539 C CA . ARG A 1 71 ? 3.045 6.619 -12.682 1.00 95.06 71 ARG A CA 1
ATOM 540 C C . ARG A 1 71 ? 2.126 5.436 -12.957 1.00 95.06 71 ARG A C 1
ATOM 542 O O . ARG A 1 71 ? 1.947 4.524 -12.146 1.00 95.06 71 ARG A O 1
ATOM 549 N N . GLU A 1 72 ? 1.505 5.457 -14.123 1.00 92.50 72 GLU A N 1
ATOM 550 C CA . GLU A 1 72 ? 0.752 4.304 -14.588 1.00 92.50 72 GLU A CA 1
ATOM 551 C C . GLU A 1 72 ? 1.679 3.085 -14.746 1.00 92.50 72 GLU A C 1
ATOM 553 O O . GLU A 1 72 ? 2.814 3.192 -15.222 1.00 92.50 72 GLU A O 1
ATOM 558 N N . GLY A 1 73 ? 1.206 1.924 -14.286 1.00 96.50 73 GLY A N 1
ATOM 559 C CA . GLY A 1 73 ? 1.912 0.651 -14.423 1.00 96.50 73 GLY A CA 1
ATOM 560 C C . GLY A 1 73 ? 3.113 0.440 -13.496 1.00 96.50 73 GLY A C 1
ATOM 561 O O . GLY A 1 73 ? 3.765 -0.584 -13.628 1.00 96.50 73 GLY A O 1
ATOM 562 N N . ASN A 1 74 ? 3.435 1.339 -12.559 1.00 97.81 74 ASN A N 1
ATOM 563 C CA . ASN A 1 74 ? 4.549 1.118 -11.617 1.00 97.81 74 ASN A CA 1
ATOM 564 C C . ASN A 1 74 ? 4.121 0.951 -10.156 1.00 97.81 74 ASN A C 1
ATOM 566 O O . ASN A 1 74 ? 4.961 0.990 -9.264 1.00 97.81 74 ASN A O 1
ATOM 570 N N . SER A 1 75 ? 2.825 0.778 -9.897 1.00 98.25 75 SER A N 1
ATOM 571 C CA . SER A 1 75 ? 2.312 0.657 -8.536 1.00 98.25 75 SER A CA 1
ATOM 572 C C . SER A 1 75 ? 1.238 -0.407 -8.393 1.00 98.25 75 SER A C 1
ATOM 574 O O . SER A 1 75 ? 0.368 -0.576 -9.253 1.00 98.25 75 SER A O 1
ATOM 576 N N . THR A 1 76 ? 1.262 -1.078 -7.251 1.00 98.44 76 THR A N 1
ATOM 577 C CA . THR A 1 76 ? 0.183 -1.943 -6.772 1.00 98.44 76 THR A CA 1
ATOM 578 C C . THR A 1 76 ? -0.733 -1.168 -5.826 1.00 98.44 76 THR A C 1
ATOM 580 O O . THR A 1 76 ? -0.388 -0.095 -5.327 1.00 98.44 76 THR A O 1
ATOM 583 N N . LEU A 1 77 ? -1.943 -1.686 -5.613 1.00 98.69 77 LEU A N 1
ATOM 584 C CA . LEU A 1 77 ? -2.936 -1.133 -4.694 1.00 98.69 77 LEU A CA 1
ATOM 585 C C . LEU A 1 77 ? -3.015 -2.005 -3.443 1.00 98.69 77 LEU A C 1
ATOM 587 O O . LEU A 1 77 ? -3.443 -3.159 -3.533 1.00 98.69 77 LEU A O 1
ATOM 591 N N . VAL A 1 78 ? -2.690 -1.418 -2.293 1.00 98.69 78 VAL A N 1
ATOM 592 C CA . VAL A 1 78 ? -2.825 -2.040 -0.973 1.00 98.69 78 VAL A CA 1
ATOM 593 C C . VAL A 1 78 ? -4.094 -1.534 -0.299 1.00 98.69 78 VAL A C 1
ATOM 595 O O . VAL A 1 78 ? -4.371 -0.335 -0.297 1.00 98.69 78 VAL A O 1
ATOM 598 N N . LYS A 1 79 ? -4.870 -2.444 0.289 1.00 98.81 79 LYS A N 1
ATOM 599 C CA . LYS A 1 79 ? -6.091 -2.159 1.048 1.00 98.81 79 LYS A CA 1
ATOM 600 C C . LYS A 1 79 ? -5.988 -2.770 2.436 1.00 98.81 79 LYS A C 1
ATOM 602 O O . LYS A 1 79 ? -5.837 -3.984 2.559 1.00 98.81 79 LYS A O 1
ATOM 607 N N . PHE A 1 80 ? -6.143 -1.940 3.459 1.00 98.81 80 PHE A N 1
ATOM 608 C CA . PHE A 1 80 ? -6.307 -2.355 4.846 1.00 98.81 80 PHE A CA 1
ATOM 609 C C . PHE A 1 80 ? -7.784 -2.251 5.216 1.00 98.81 80 PHE A C 1
ATOM 611 O O . PHE A 1 80 ? -8.425 -1.232 4.963 1.00 98.81 80 PHE A O 1
ATOM 618 N N . THR A 1 81 ? -8.332 -3.297 5.826 1.00 98.75 81 THR A N 1
ATOM 619 C CA . THR A 1 81 ? -9.697 -3.308 6.361 1.00 98.75 81 THR A CA 1
ATOM 620 C C . THR A 1 81 ? -9.675 -3.821 7.792 1.00 98.75 81 THR A C 1
ATOM 622 O O . THR A 1 81 ? -9.164 -4.911 8.047 1.00 98.75 81 THR A O 1
ATOM 625 N N . LEU A 1 82 ? -10.227 -3.044 8.720 1.00 98.75 82 LEU A N 1
ATOM 626 C CA . LEU A 1 82 ? -10.401 -3.422 10.117 1.00 98.75 82 LEU A CA 1
ATOM 627 C C . LEU A 1 82 ? -11.853 -3.823 10.366 1.00 98.75 82 LEU A C 1
ATOM 629 O O . LEU A 1 82 ? -12.783 -3.127 9.966 1.00 98.75 82 LEU A O 1
ATOM 633 N N . SER A 1 83 ? -12.040 -4.934 11.068 1.00 98.25 83 SER A N 1
ATOM 634 C CA . SER A 1 83 ? -13.343 -5.402 11.545 1.00 98.25 83 SER A CA 1
ATOM 635 C C . SER A 1 83 ? -13.232 -5.847 12.999 1.00 98.25 83 SER A C 1
ATOM 637 O O . SER A 1 83 ? -12.157 -6.248 13.450 1.00 98.25 83 SER A O 1
ATOM 639 N N . ALA A 1 84 ? -14.321 -5.746 13.756 1.00 97.75 84 ALA A N 1
ATOM 640 C CA . ALA A 1 84 ? -14.358 -6.282 15.111 1.00 97.75 84 ALA A CA 1
ATOM 641 C C . ALA A 1 84 ? -14.385 -7.819 15.068 1.00 97.75 84 ALA A C 1
ATOM 643 O O . ALA A 1 84 ? -15.087 -8.410 14.251 1.00 97.75 84 ALA A O 1
ATOM 644 N N . GLU A 1 85 ? -13.645 -8.463 15.967 1.00 97.75 85 GLU A N 1
ATOM 645 C CA . GLU A 1 85 ? -13.673 -9.913 16.163 1.00 97.75 85 GLU A CA 1
ATOM 646 C C . GLU A 1 85 ? -13.630 -10.208 17.663 1.00 97.75 85 GLU A C 1
ATOM 648 O O . GLU A 1 85 ? -12.571 -10.194 18.299 1.00 97.75 85 GLU A O 1
ATOM 653 N N . GLY A 1 86 ? -14.811 -10.404 18.254 1.00 95.69 86 GLY A N 1
ATOM 654 C CA . GLY A 1 86 ? -14.964 -10.436 19.708 1.00 95.69 86 GLY A CA 1
ATOM 655 C C . GLY A 1 86 ? -14.430 -9.145 20.341 1.00 95.69 86 GLY A C 1
ATOM 656 O O . GLY A 1 86 ? -14.731 -8.049 19.880 1.00 95.69 86 GLY A O 1
ATOM 657 N N . GLY A 1 87 ? -13.595 -9.272 21.375 1.00 96.62 87 GLY A N 1
ATOM 658 C CA . GLY A 1 87 ? -12.907 -8.138 22.012 1.00 96.62 87 GLY A CA 1
ATOM 659 C C . GLY A 1 87 ? -11.637 -7.659 21.291 1.00 96.62 87 GLY A C 1
ATOM 660 O O . GLY A 1 87 ? -10.837 -6.948 21.896 1.00 96.62 87 GLY A O 1
ATOM 661 N N . LYS A 1 88 ? -11.392 -8.092 20.047 1.00 97.75 88 LYS A N 1
ATOM 662 C CA . LYS A 1 88 ? -10.178 -7.794 19.267 1.00 97.75 88 LYS A CA 1
ATOM 663 C C . LYS A 1 88 ? -10.527 -7.129 17.931 1.00 97.75 88 LYS A C 1
ATOM 665 O O . LYS A 1 88 ? -11.690 -6.989 17.563 1.00 97.75 88 LYS A O 1
ATOM 670 N N . THR A 1 89 ? -9.497 -6.712 17.195 1.00 98.12 89 THR A N 1
ATOM 671 C CA . THR A 1 89 ? -9.614 -6.210 15.817 1.00 98.12 89 THR A CA 1
ATOM 672 C C . THR A 1 89 ? -9.004 -7.216 14.849 1.00 98.12 89 THR A C 1
ATOM 674 O O . THR A 1 89 ? -7.836 -7.577 14.992 1.00 98.12 89 THR A O 1
ATOM 677 N N . ARG A 1 90 ? -9.768 -7.625 13.838 1.00 98.44 90 ARG A N 1
ATOM 678 C CA . ARG A 1 90 ? -9.263 -8.350 12.674 1.00 98.44 90 ARG A CA 1
ATOM 679 C C . ARG A 1 90 ? -8.810 -7.357 11.620 1.00 98.44 90 ARG A C 1
ATOM 681 O O . ARG A 1 90 ? -9.617 -6.578 11.115 1.00 98.44 90 ARG A O 1
ATOM 688 N N . LEU A 1 91 ? -7.535 -7.440 11.258 1.00 98.62 91 LEU A N 1
ATOM 689 C CA . LEU A 1 91 ? -6.980 -6.754 10.102 1.00 98.62 91 LEU A CA 1
ATOM 690 C C . LEU A 1 91 ? -6.983 -7.694 8.890 1.00 98.62 91 LEU A C 1
ATOM 692 O O . LEU A 1 91 ? -6.469 -8.809 8.960 1.00 98.62 91 LEU A O 1
ATOM 696 N N . ARG A 1 92 ? -7.521 -7.219 7.766 1.00 98.62 92 ARG A N 1
ATOM 697 C CA . ARG A 1 92 ? -7.341 -7.814 6.441 1.00 98.62 92 ARG A CA 1
ATOM 698 C C . ARG A 1 92 ? -6.492 -6.883 5.586 1.00 98.62 92 ARG A C 1
ATOM 700 O O . ARG A 1 92 ? -6.816 -5.703 5.470 1.00 98.62 92 ARG A O 1
ATOM 707 N N . VAL A 1 93 ? -5.456 -7.436 4.964 1.00 98.62 93 VAL A N 1
ATOM 708 C CA . VAL A 1 93 ? -4.622 -6.741 3.979 1.00 98.62 93 VAL A CA 1
ATOM 709 C C . VAL A 1 93 ? -4.793 -7.434 2.635 1.00 98.62 93 VAL A C 1
ATOM 711 O O . VAL A 1 93 ? -4.759 -8.661 2.562 1.00 98.62 93 VAL A O 1
ATOM 714 N N . VAL A 1 94 ? -5.019 -6.656 1.580 1.00 98.50 94 VAL A N 1
ATOM 715 C CA . VAL A 1 94 ? -4.973 -7.140 0.197 1.00 98.50 94 VAL A CA 1
ATOM 716 C C . VAL A 1 94 ? -4.094 -6.221 -0.606 1.00 98.50 94 VAL A C 1
ATOM 718 O O . VAL A 1 94 ? -4.351 -5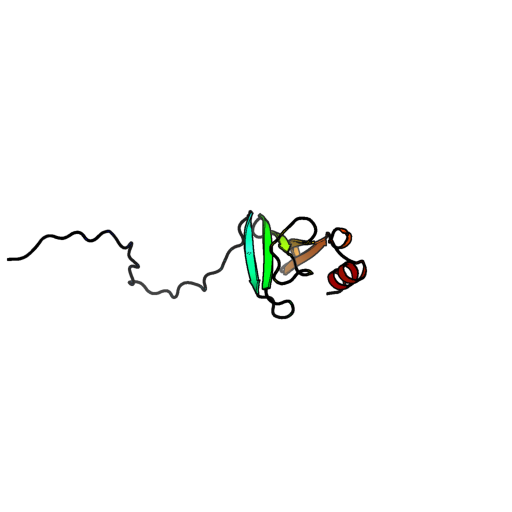.021 -0.653 1.00 98.50 94 VAL A O 1
ATOM 721 N N . GLU A 1 95 ? -3.133 -6.808 -1.298 1.00 98.31 95 GLU A N 1
ATOM 722 C CA . GLU A 1 95 ? -2.386 -6.136 -2.341 1.00 98.31 95 GLU A CA 1
ATOM 723 C C . GLU A 1 95 ? -2.768 -6.711 -3.702 1.00 98.31 95 GLU A C 1
ATOM 725 O O . GLU A 1 95 ? -2.945 -7.917 -3.868 1.00 98.31 95 GLU A O 1
ATOM 730 N N . SER A 1 96 ? -2.975 -5.827 -4.670 1.00 98.31 96 SER A N 1
ATOM 731 C CA . SER A 1 96 ? -3.449 -6.179 -6.006 1.00 98.31 96 SER A CA 1
ATOM 732 C C . SER A 1 96 ? -2.731 -5.357 -7.069 1.00 98.31 96 SER A C 1
ATOM 734 O O . SER A 1 96 ? -2.243 -4.263 -6.791 1.00 98.31 96 SER A O 1
ATOM 736 N N . GLY A 1 97 ? -2.700 -5.862 -8.302 1.00 97.81 97 GLY A N 1
ATOM 737 C CA . GLY A 1 97 ? -2.100 -5.159 -9.441 1.00 97.81 97 GLY A CA 1
ATOM 738 C C . GLY A 1 97 ? -0.709 -5.644 -9.853 1.00 97.81 97 GLY A C 1
ATOM 739 O O . GLY A 1 97 ? -0.169 -5.101 -10.805 1.00 97.81 97 GLY A O 1
ATOM 740 N N . PHE A 1 98 ? -0.158 -6.688 -9.224 1.00 97.94 98 PHE A N 1
ATOM 741 C CA . PHE A 1 98 ? 1.159 -7.245 -9.578 1.00 97.94 98 PHE A CA 1
ATOM 742 C C . PHE A 1 98 ? 1.299 -7.597 -11.066 1.00 97.94 98 PHE A C 1
ATOM 744 O O . PHE A 1 98 ? 2.273 -7.220 -11.709 1.00 97.94 98 PHE A O 1
ATOM 751 N N . ALA A 1 99 ? 0.290 -8.255 -11.648 1.00 97.19 99 ALA A N 1
ATOM 752 C CA . ALA A 1 99 ? 0.298 -8.624 -13.066 1.00 97.19 99 ALA A CA 1
ATOM 753 C C . ALA A 1 99 ? 0.283 -7.410 -14.018 1.00 97.19 99 ALA A C 1
ATOM 755 O O . ALA A 1 99 ? 0.688 -7.528 -15.169 1.00 97.19 99 ALA A O 1
ATOM 756 N N . ALA A 1 100 ? -0.175 -6.248 -13.543 1.00 96.88 100 ALA A N 1
ATOM 757 C CA . ALA A 1 100 ? -0.257 -5.017 -14.323 1.00 96.88 100 ALA A CA 1
ATOM 758 C C . ALA A 1 100 ? 1.000 -4.139 -14.200 1.00 96.88 100 ALA A C 1
ATOM 760 O O . ALA A 1 100 ? 1.050 -3.067 -14.803 1.00 96.88 100 ALA A O 1
ATOM 761 N N . LEU A 1 101 ? 2.007 -4.563 -13.424 1.00 98.06 101 LEU A N 1
ATOM 762 C CA . LEU A 1 101 ? 3.269 -3.836 -13.348 1.00 98.06 101 LEU A CA 1
ATOM 763 C C . LEU A 1 101 ? 3.991 -3.893 -14.702 1.00 98.06 101 LEU A C 1
ATOM 765 O O . LEU A 1 101 ? 4.043 -4.934 -15.363 1.00 98.06 101 LEU A O 1
ATOM 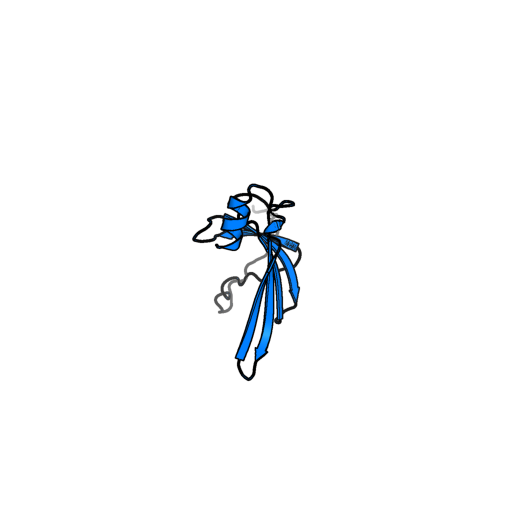769 N N . ALA A 1 102 ? 4.551 -2.767 -15.123 1.00 97.06 102 ALA A N 1
ATOM 770 C CA . ALA A 1 102 ? 5.427 -2.676 -16.279 1.00 97.06 102 ALA A CA 1
ATOM 771 C C . ALA A 1 102 ? 6.734 -3.440 -16.007 1.00 97.06 102 ALA A C 1
ATOM 773 O O . ALA A 1 102 ? 7.158 -3.561 -14.865 1.00 97.06 102 ALA A O 1
ATOM 774 N N . GLY A 1 103 ? 7.394 -3.945 -17.046 1.00 95.31 103 GLY A N 1
ATOM 775 C CA . GLY A 1 103 ? 8.658 -4.675 -16.902 1.00 95.31 103 GLY A CA 1
ATOM 776 C C . GLY A 1 103 ? 8.532 -6.180 -17.127 1.00 95.31 103 GLY A C 1
ATOM 777 O O . GLY A 1 103 ? 7.581 -6.648 -17.762 1.00 95.31 103 GLY A O 1
ATOM 778 N N . SER A 1 104 ? 9.546 -6.915 -16.668 1.00 97.69 104 SER A N 1
ATOM 779 C CA . SER A 1 104 ? 9.690 -8.353 -16.893 1.00 97.69 104 SER A CA 1
ATOM 780 C C . SER A 1 104 ? 8.779 -9.181 -15.984 1.00 97.69 104 SER A C 1
ATOM 782 O O . SER A 1 104 ? 8.346 -8.733 -14.922 1.00 97.69 104 SER A O 1
ATOM 784 N N . ASP A 1 105 ? 8.522 -10.427 -16.382 1.00 97.81 105 ASP A N 1
ATOM 785 C CA . ASP A 1 105 ? 7.814 -11.389 -15.530 1.00 97.81 105 ASP A CA 1
ATOM 786 C C . ASP A 1 105 ? 8.599 -11.726 -14.260 1.00 97.81 105 ASP A C 1
ATOM 788 O O . ASP A 1 105 ? 7.999 -11.982 -13.219 1.00 97.81 105 ASP A O 1
ATOM 792 N N . GLU A 1 106 ? 9.930 -11.663 -14.323 1.00 97.25 106 GLU A N 1
ATOM 793 C CA . GLU A 1 106 ? 10.797 -11.789 -13.152 1.00 97.25 106 GLU A CA 1
ATOM 794 C C . GLU A 1 106 ? 10.517 -10.673 -12.142 1.00 97.25 106 GLU A C 1
ATOM 796 O O . GLU A 1 106 ? 10.209 -10.974 -10.993 1.00 97.25 106 GLU A O 1
ATOM 801 N N . LEU A 1 107 ? 10.473 -9.410 -12.590 1.00 96.38 107 LEU A N 1
ATOM 802 C CA . LEU A 1 107 ? 10.140 -8.268 -11.734 1.00 96.38 107 LEU A CA 1
ATOM 803 C C . LEU A 1 107 ? 8.751 -8.419 -11.106 1.00 96.38 107 LEU A C 1
ATOM 805 O O . LEU A 1 107 ? 8.587 -8.208 -9.905 1.00 96.38 107 LEU A O 1
ATOM 809 N N . ARG A 1 108 ? 7.741 -8.816 -11.894 1.00 97.75 108 ARG A N 1
ATOM 810 C CA . ARG A 1 108 ? 6.387 -9.081 -11.367 1.00 97.75 108 ARG A CA 1
ATOM 811 C C . ARG A 1 108 ? 6.392 -10.211 -10.340 1.00 97.75 108 ARG A C 1
ATOM 813 O O . ARG A 1 108 ? 5.689 -10.129 -9.335 1.00 97.75 108 ARG A O 1
ATOM 820 N N . GLY A 1 109 ? 7.162 -11.263 -10.605 1.00 97.31 109 GLY A N 1
ATOM 821 C CA . GLY A 1 109 ? 7.315 -12.410 -9.722 1.00 97.31 109 GLY A CA 1
ATOM 822 C C . GLY A 1 109 ? 7.985 -12.043 -8.403 1.00 97.31 109 GLY A C 1
ATOM 823 O O . GLY A 1 109 ? 7.519 -12.479 -7.354 1.00 97.31 109 GLY A O 1
ATOM 824 N N . ASP A 1 110 ? 9.037 -11.230 -8.444 1.00 95.31 110 ASP A N 1
ATOM 825 C CA . ASP A 1 110 ? 9.737 -10.753 -7.253 1.00 95.31 110 ASP A CA 1
ATOM 826 C C . ASP A 1 110 ? 8.857 -9.817 -6.433 1.00 95.31 110 ASP A C 1
ATOM 828 O O . ASP A 1 110 ? 8.714 -10.027 -5.232 1.00 95.31 110 ASP A O 1
ATOM 832 N N . ALA A 1 111 ? 8.170 -8.871 -7.080 1.00 94.62 111 ALA A N 1
ATOM 833 C CA . ALA A 1 111 ? 7.213 -7.990 -6.414 1.00 94.62 111 ALA A CA 1
ATOM 834 C C . ALA A 1 111 ? 6.080 -8.767 -5.722 1.00 94.62 111 ALA A C 1
ATOM 836 O O . ALA A 1 111 ? 5.607 -8.366 -4.668 1.00 94.62 111 ALA A O 1
ATOM 837 N N . PHE A 1 112 ? 5.636 -9.889 -6.294 1.00 96.00 112 PHE A N 1
ATOM 838 C CA . PHE A 1 112 ? 4.614 -10.735 -5.674 1.00 96.00 112 PHE A CA 1
ATOM 839 C C . PHE A 1 112 ? 5.135 -11.544 -4.473 1.00 96.00 112 PHE A C 1
ATOM 841 O O . PHE A 1 112 ? 4.348 -11.931 -3.610 1.00 96.00 112 PHE A O 1
ATOM 848 N N . ARG A 1 113 ? 6.440 -11.840 -4.427 1.00 92.69 113 ARG A N 1
ATOM 849 C CA . ARG A 1 113 ? 7.076 -12.650 -3.373 1.00 92.69 113 ARG A CA 1
ATOM 850 C C . ARG A 1 113 ? 7.705 -11.828 -2.244 1.00 92.69 113 ARG A C 1
ATOM 852 O O . ARG A 1 113 ? 8.062 -12.430 -1.232 1.00 92.69 113 ARG A O 1
ATOM 859 N N . SER A 1 114 ? 7.897 -10.524 -2.450 1.00 75.50 114 SER A N 1
ATOM 860 C CA . SER A 1 114 ? 8.589 -9.605 -1.533 1.00 75.50 114 SER A CA 1
ATOM 861 C C . SER A 1 114 ? 7.881 -9.398 -0.201 1.00 75.50 114 SER A C 1
ATOM 863 O O . SER A 1 114 ? 6.631 -9.335 -0.214 1.00 75.50 114 SER A O 1
#

pLDDT: mean 85.15, std 21.78, range [32.16, 98.81]

InterPro domains:
  IPR013538 Activator of Hsp90 ATPase homologue 1/2-like, C-terminal [PF08327] (45-102)
  IPR023393 START-like domain superfamily [G3DSA:3.30.530.20] (17-111)

Solvent-accessible surface area (backbone atoms only — not comparable to full-atom values): 7145 Å² total; per-residue (Å²): 138,87,87,90,86,85,86,75,89,76,85,76,82,83,91,79,75,97,65,83,76,72,74,86,74,84,72,90,46,63,73,44,68,47,77,42,83,40,97,86,66,41,43,24,22,35,33,30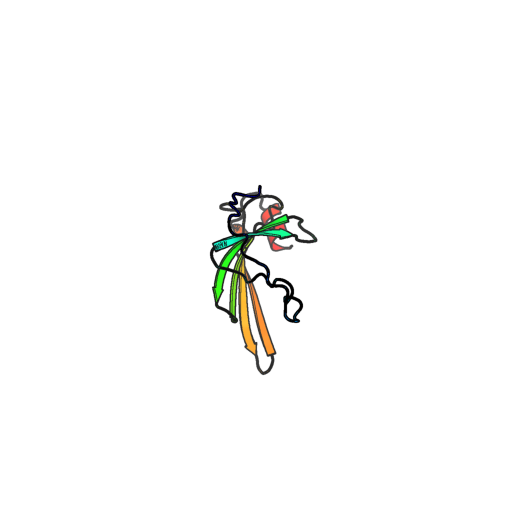,68,41,68,45,87,91,38,36,41,28,31,38,34,12,75,84,37,54,74,40,76,82,54,90,42,47,46,34,43,40,37,43,39,52,43,83,48,85,100,43,75,42,78,47,78,47,76,43,48,49,90,59,40,67,78,52,70,64,58,34,51,47,56,69,72,106

Sequence (114 aa):
MSPSTRDGPTKGCDAARSRCPPRCRRVAREGESMMAKNPILGEVAVRVEKVEPPTYVAYRWASAFPGEELREGNSTLVKFTLSAEGGKTRLRVVESGFAALAGSDELRGDAFRS